Protein AF-A0A3S0QNG6-F1 (afdb_monomer_lite)

Radius of gyration: 15.71 Å; chains: 1; bounding box: 41×34×37 Å

Foldseek 3Di:
DVCQQAVDFFWADDPCVLQLVLQQVQDDDDDHSVRSVVQVCQQADDQFRGWGDDDQKIWTAGPNDIDIFGKDWDAKDWDQDPVRDIWIWTKIATPDDDPPAFRIKIWTQVDPDRDHRQKIWIFGHPDPVVSSVDPRHTNMIGGPPDDSVRVSVVVSVD

Organism: NCBI:txid2498145

Sequence (158 aa):
MIRFILKIVKYVFISVLTVSSMLIGQHKGDMTVEEYKTYYDIGYKRNTERVVIESNNATFYENGKAFTGEYQADGYEILTYEAGNRGVRYVFKLVEPADKLPQYIQFSDHSISPTKAGHYHLYWGDDREVLLEEVTNWATYFPSNMDGHTIAHEMIAH

InterPro domains:
  IPR012674 Calycin [G3DSA:2.40.128.20] (21-158)
  IPR012674 Calycin [SSF50814] (26-158)
  IPR015304 ZinT domain [PF09223] (26-158)

pLDDT: mean 76.78, std 16.48, range [36.03, 97.5]

Structure (mmCIF, N/CA/C/O backbone):
data_AF-A0A3S0QNG6-F1
#
_entry.id   AF-A0A3S0QNG6-F1
#
loop_
_atom_site.group_PDB
_atom_site.id
_atom_site.type_symbol
_atom_site.label_atom_id
_atom_site.label_alt_id
_atom_site.label_comp_id
_atom_site.label_asym_id
_atom_site.label_entity_id
_atom_site.label_seq_id
_atom_site.pdbx_PDB_ins_code
_atom_site.Cartn_x
_atom_site.Cartn_y
_atom_site.Cartn_z
_atom_site.occupancy
_atom_site.B_iso_or_equiv
_atom_site.auth_seq_id
_atom_site.auth_comp_id
_atom_site.auth_asym_id
_atom_site.auth_atom_id
_atom_site.pdbx_PDB_model_num
ATOM 1 N N . MET A 1 1 ? -16.061 -0.648 0.277 1.00 47.97 1 MET A N 1
ATOM 2 C CA . MET A 1 1 ? -15.678 -0.421 -1.142 1.00 47.97 1 MET A CA 1
ATOM 3 C C . MET A 1 1 ? -14.280 -0.969 -1.472 1.00 47.97 1 MET A C 1
ATOM 5 O O . MET A 1 1 ? -14.005 -1.212 -2.637 1.00 47.97 1 MET A O 1
ATOM 9 N N . ILE A 1 2 ? -13.451 -1.297 -0.468 1.00 49.06 2 ILE A N 1
ATOM 10 C CA . ILE A 1 2 ? -12.147 -1.984 -0.622 1.00 49.06 2 ILE A CA 1
ATOM 11 C C . ILE A 1 2 ? -12.270 -3.373 -1.271 1.00 49.06 2 ILE A C 1
ATOM 13 O O . ILE A 1 2 ? -11.428 -3.758 -2.079 1.00 49.06 2 ILE A O 1
ATOM 17 N N . ARG A 1 3 ? -13.382 -4.084 -1.016 1.00 45.31 3 ARG A N 1
ATOM 18 C CA . ARG A 1 3 ? -13.711 -5.381 -1.646 1.00 45.31 3 ARG A CA 1
ATOM 19 C C . ARG A 1 3 ? -13.617 -5.407 -3.179 1.00 45.31 3 ARG A C 1
ATOM 21 O O . ARG A 1 3 ? -13.483 -6.493 -3.736 1.00 45.31 3 ARG A O 1
ATOM 28 N N . PHE A 1 4 ? -13.748 -4.261 -3.852 1.00 41.44 4 PHE A N 1
ATOM 29 C CA . PHE A 1 4 ? -13.733 -4.193 -5.316 1.00 41.44 4 PHE A CA 1
ATOM 30 C C . PHE A 1 4 ? -12.325 -4.159 -5.916 1.00 41.44 4 PHE A C 1
ATOM 32 O O . PHE A 1 4 ? -12.168 -4.614 -7.043 1.00 41.44 4 PHE A O 1
ATOM 39 N N . ILE A 1 5 ? -11.325 -3.683 -5.166 1.00 47.47 5 ILE A N 1
ATOM 40 C CA . ILE A 1 5 ? -9.915 -3.657 -5.597 1.00 47.47 5 ILE A CA 1
ATOM 41 C C . ILE A 1 5 ? -9.191 -4.919 -5.113 1.00 47.47 5 ILE A C 1
ATOM 43 O O . ILE A 1 5 ? -8.353 -5.480 -5.807 1.00 47.47 5 ILE A O 1
ATOM 47 N N . LEU A 1 6 ? -9.577 -5.442 -3.945 1.00 47.94 6 LEU A N 1
ATOM 48 C CA . LEU A 1 6 ? -8.961 -6.623 -3.346 1.00 47.94 6 LEU A CA 1
ATOM 49 C C . LEU A 1 6 ? -10.038 -7.675 -3.064 1.00 47.94 6 LEU A C 1
ATOM 51 O O . LEU A 1 6 ? -10.592 -7.769 -1.965 1.00 47.94 6 LEU A O 1
ATOM 55 N N . LYS A 1 7 ? -10.379 -8.483 -4.075 1.00 39.81 7 LYS A N 1
ATOM 56 C CA . LYS A 1 7 ? -11.205 -9.684 -3.870 1.00 39.81 7 LYS A CA 1
ATOM 57 C C . LYS A 1 7 ? -10.421 -10.691 -3.027 1.00 39.81 7 LYS A C 1
ATOM 59 O O . LYS A 1 7 ? -9.668 -11.474 -3.589 1.00 39.81 7 LYS A O 1
ATOM 64 N N . ILE A 1 8 ? -10.637 -10.643 -1.709 1.00 36.03 8 ILE A N 1
ATOM 65 C CA . ILE A 1 8 ? -10.310 -11.636 -0.667 1.00 36.03 8 ILE A CA 1
ATOM 66 C C . ILE A 1 8 ? -9.174 -12.576 -1.086 1.00 36.03 8 ILE A C 1
ATOM 68 O O . ILE A 1 8 ? -9.398 -13.706 -1.523 1.00 36.03 8 ILE A O 1
ATOM 72 N N . VAL A 1 9 ? -7.946 -12.103 -0.928 1.00 38.91 9 VAL A N 1
ATOM 73 C CA . VAL A 1 9 ? -6.782 -12.978 -0.858 1.00 38.91 9 VAL A CA 1
ATOM 74 C C . VAL A 1 9 ? -6.033 -12.562 0.393 1.00 38.91 9 VAL A C 1
ATOM 76 O O . VAL A 1 9 ? -5.842 -11.377 0.648 1.00 38.91 9 VAL A O 1
ATOM 79 N N . LYS A 1 10 ? -5.659 -13.531 1.226 1.00 44.47 10 LYS A N 1
ATOM 80 C CA . LYS A 1 10 ? -4.667 -13.273 2.264 1.00 44.47 10 LYS A CA 1
ATOM 81 C C . LYS A 1 10 ? -3.379 -12.973 1.505 1.00 44.47 10 LYS A C 1
ATOM 83 O O . LYS A 1 10 ? -2.922 -13.812 0.741 1.00 44.47 10 LYS A O 1
ATOM 88 N N . TYR A 1 11 ? -2.844 -11.771 1.630 1.00 50.94 11 TYR A N 1
ATOM 89 C CA . TYR A 1 11 ? -1.534 -11.449 1.081 1.00 50.94 11 TYR A CA 1
ATOM 90 C C . TYR A 1 11 ? -0.527 -11.702 2.207 1.00 50.94 11 TYR A C 1
ATOM 92 O O . TYR A 1 11 ? -0.718 -11.259 3.341 1.00 50.94 11 TYR A O 1
ATOM 100 N N . VAL A 1 12 ? 0.481 -12.532 1.944 1.00 44.81 12 VAL A N 1
ATOM 101 C CA . VAL A 1 12 ? 1.566 -12.811 2.893 1.00 44.81 12 VAL A CA 1
ATOM 102 C C . VAL A 1 12 ? 2.839 -12.395 2.199 1.00 44.81 12 VAL A C 1
ATOM 104 O O . VAL A 1 12 ? 3.110 -12.779 1.068 1.00 44.81 12 VAL A O 1
ATOM 107 N N . PHE A 1 13 ? 3.582 -11.560 2.906 1.00 47.47 13 PHE A N 1
ATOM 108 C CA . PHE A 1 13 ? 4.879 -11.074 2.504 1.00 47.47 13 PHE A CA 1
ATOM 109 C C . PHE A 1 13 ? 5.863 -12.239 2.375 1.00 47.47 13 PHE A C 1
ATOM 111 O O . PHE A 1 13 ? 6.025 -13.028 3.308 1.00 47.47 13 PHE A O 1
ATOM 118 N N . ILE A 1 14 ? 6.542 -12.316 1.234 1.00 45.00 14 ILE A N 1
ATOM 119 C CA . ILE A 1 14 ? 7.813 -13.025 1.125 1.00 45.00 14 ILE A CA 1
ATOM 120 C C . ILE A 1 14 ? 8.884 -11.946 1.165 1.00 45.00 14 ILE A C 1
ATOM 122 O O . ILE A 1 14 ? 8.850 -11.010 0.368 1.00 45.00 14 ILE A O 1
ATOM 126 N N . SER A 1 15 ? 9.818 -12.051 2.111 1.00 42.56 15 SER A N 1
ATOM 127 C CA . SER A 1 15 ? 10.937 -11.122 2.170 1.00 42.56 15 SER A CA 1
ATOM 128 C C . SER A 1 15 ? 11.722 -11.191 0.862 1.00 42.56 15 SER A C 1
ATOM 130 O O . SER A 1 15 ? 12.203 -12.247 0.437 1.00 42.56 15 SER A O 1
ATOM 132 N N . VAL A 1 16 ? 11.831 -10.039 0.204 1.00 45.56 16 VAL A N 1
ATOM 133 C CA . VAL A 1 16 ? 12.372 -9.935 -1.156 1.00 45.56 16 VAL A CA 1
ATOM 134 C C . VAL A 1 16 ? 13.869 -10.271 -1.236 1.00 45.56 16 VAL A C 1
ATOM 136 O O . VAL A 1 16 ? 14.396 -10.555 -2.308 1.00 45.56 16 VAL A O 1
ATOM 139 N N . LEU A 1 17 ? 14.534 -10.424 -0.087 1.00 42.72 17 LEU A N 1
ATOM 140 C CA . LEU A 1 17 ? 15.857 -11.046 0.021 1.00 42.72 17 LEU A CA 1
ATOM 141 C C . LEU A 1 17 ? 15.948 -12.412 -0.683 1.00 42.72 17 LEU A C 1
ATOM 143 O O . LEU A 1 17 ? 17.016 -12.764 -1.179 1.00 42.72 17 LEU A O 1
ATOM 147 N N . THR A 1 18 ? 14.841 -13.159 -0.765 1.00 44.75 18 THR A N 1
ATOM 148 C CA . THR A 1 18 ? 14.800 -14.469 -1.438 1.00 44.75 18 THR A CA 1
ATOM 149 C C . THR A 1 18 ? 14.634 -14.353 -2.961 1.00 44.75 18 THR A C 1
ATOM 151 O O . THR A 1 18 ? 15.020 -15.268 -3.682 1.00 44.75 18 THR A O 1
ATOM 154 N N . VAL A 1 19 ? 14.100 -13.232 -3.465 1.00 50.31 19 VAL A N 1
ATOM 155 C CA . VAL A 1 19 ? 13.790 -13.041 -4.896 1.00 50.31 19 VAL A CA 1
ATOM 156 C C . VAL A 1 19 ? 14.856 -12.212 -5.617 1.00 50.31 19 VAL A C 1
ATOM 158 O O . VAL A 1 19 ? 15.090 -12.435 -6.805 1.00 50.31 19 VAL A O 1
ATOM 161 N N . SER A 1 20 ? 15.581 -11.339 -4.901 1.00 50.25 20 SER A N 1
ATOM 162 C CA . SER A 1 20 ? 16.681 -10.549 -5.477 1.00 50.25 20 SER A CA 1
ATOM 163 C C . SER A 1 20 ? 17.683 -11.423 -6.240 1.00 50.25 20 SER A C 1
ATOM 165 O O . SER A 1 20 ? 18.042 -11.086 -7.363 1.00 50.25 20 SER A O 1
ATOM 167 N N . SER A 1 21 ? 18.077 -12.586 -5.706 1.00 49.97 21 SER A N 1
ATOM 168 C CA . SER A 1 21 ? 19.030 -13.489 -6.376 1.00 49.97 21 SER A CA 1
ATOM 169 C C . SER A 1 21 ? 18.513 -14.097 -7.689 1.00 49.97 21 SER A C 1
ATOM 171 O O . SER A 1 21 ? 19.325 -14.406 -8.559 1.00 49.97 21 SER A O 1
ATOM 173 N N . MET A 1 22 ? 17.194 -14.254 -7.857 1.00 53.44 22 MET A N 1
ATOM 174 C CA . MET A 1 22 ? 16.588 -14.795 -9.083 1.00 53.44 22 MET A CA 1
ATOM 175 C C . MET A 1 22 ? 16.418 -13.730 -10.178 1.00 53.44 22 MET A C 1
ATOM 177 O O . MET A 1 22 ? 16.571 -14.047 -11.356 1.00 53.44 22 MET A O 1
ATOM 181 N N . LEU A 1 23 ? 16.152 -12.474 -9.806 1.00 53.75 23 LEU A N 1
ATOM 182 C CA . LEU A 1 23 ? 15.942 -11.356 -10.745 1.00 53.75 23 LEU A CA 1
ATOM 183 C C . LEU A 1 23 ? 17.234 -10.873 -11.408 1.00 53.75 23 LEU A C 1
ATOM 185 O O . LEU A 1 23 ? 17.257 -10.526 -12.588 1.00 53.75 23 LEU A O 1
ATOM 189 N N . ILE A 1 24 ? 18.330 -10.923 -10.652 1.00 54.16 24 ILE A N 1
ATOM 190 C CA . ILE A 1 24 ? 19.673 -10.518 -11.075 1.00 54.16 24 ILE A CA 1
ATOM 191 C C . ILE A 1 24 ? 20.123 -11.204 -12.384 1.00 54.16 24 ILE A C 1
ATOM 193 O O . ILE A 1 24 ? 20.854 -10.609 -13.171 1.00 54.16 24 ILE A O 1
ATOM 197 N N . GLY A 1 25 ? 19.693 -12.443 -12.644 1.00 51.81 25 GLY A N 1
ATOM 198 C CA . GLY A 1 25 ? 20.105 -13.204 -13.831 1.00 51.81 25 GLY A CA 1
ATOM 199 C C . GLY A 1 25 ? 19.368 -12.855 -15.131 1.00 51.81 25 GLY A C 1
ATOM 200 O O . GLY A 1 25 ? 19.747 -13.370 -16.183 1.00 51.81 25 GLY A O 1
ATOM 201 N N . GLN A 1 26 ? 18.311 -12.037 -15.074 1.00 53.28 26 GLN A N 1
ATOM 202 C CA . GLN A 1 26 ? 17.383 -11.815 -16.197 1.00 53.28 26 GLN A CA 1
ATOM 203 C C . GLN A 1 26 ? 17.423 -10.392 -16.771 1.00 53.28 26 GLN A C 1
ATOM 205 O O . GLN A 1 26 ? 17.069 -10.202 -17.936 1.00 53.28 26 GLN A O 1
ATOM 210 N N . HIS A 1 27 ? 17.909 -9.399 -16.020 1.00 54.69 27 HIS A N 1
ATOM 211 C CA . HIS A 1 27 ? 18.081 -8.047 -16.548 1.00 54.69 27 HIS A CA 1
ATOM 212 C C . HIS A 1 27 ? 19.317 -7.967 -17.461 1.00 54.69 27 HIS A C 1
ATOM 214 O O . HIS A 1 27 ? 20.459 -8.054 -17.016 1.00 54.69 27 HIS A O 1
ATOM 220 N N . LYS A 1 28 ? 19.088 -7.792 -18.767 1.00 47.06 28 LYS A N 1
ATOM 221 C CA . LYS A 1 28 ? 20.116 -7.369 -19.729 1.00 47.06 28 LYS A CA 1
ATOM 222 C C . LYS A 1 28 ? 20.008 -5.858 -19.898 1.00 47.06 28 LYS A C 1
ATOM 224 O O . LYS A 1 28 ? 19.013 -5.418 -20.462 1.00 47.06 28 LYS A O 1
ATOM 229 N N . GLY A 1 29 ? 21.000 -5.078 -19.473 1.00 56.34 29 GLY A N 1
ATOM 230 C CA . GLY A 1 29 ? 20.988 -3.658 -19.832 1.00 56.34 29 GLY A CA 1
ATOM 231 C C . GLY A 1 29 ? 21.928 -2.756 -19.066 1.00 56.34 29 GLY A C 1
ATOM 232 O O . GLY A 1 29 ? 23.014 -2.478 -19.555 1.00 56.34 29 GLY A O 1
ATOM 233 N N . ASP A 1 30 ? 21.505 -2.275 -17.898 1.00 64.38 30 ASP A N 1
ATOM 234 C CA . ASP A 1 30 ? 21.915 -0.922 -17.490 1.00 64.38 30 ASP A CA 1
ATOM 235 C C . ASP A 1 30 ? 22.511 -0.816 -16.079 1.00 64.38 30 ASP A C 1
ATOM 237 O O . ASP A 1 30 ? 23.104 0.206 -15.745 1.00 64.38 30 ASP A O 1
ATOM 241 N N . MET A 1 31 ? 22.381 -1.855 -15.249 1.00 65.06 31 MET A N 1
ATOM 242 C CA . MET A 1 31 ? 22.865 -1.861 -13.864 1.00 65.06 31 MET A CA 1
ATOM 243 C C . MET A 1 31 ? 23.577 -3.179 -13.540 1.00 65.06 31 MET A C 1
ATOM 245 O O . MET A 1 31 ? 23.279 -4.238 -14.099 1.00 65.06 31 MET A O 1
ATOM 249 N N . THR A 1 32 ? 24.536 -3.119 -12.625 1.00 75.12 32 THR A N 1
ATOM 250 C CA . THR A 1 32 ? 25.196 -4.287 -12.038 1.00 75.12 32 THR A CA 1
ATOM 251 C C . THR A 1 32 ? 24.251 -5.051 -11.112 1.00 75.12 32 THR A C 1
ATOM 253 O O . THR A 1 32 ? 23.228 -4.547 -10.646 1.00 75.12 32 THR A O 1
ATOM 256 N N . VAL A 1 33 ? 24.622 -6.293 -10.810 1.00 68.38 33 VAL A N 1
ATOM 257 C CA . VAL A 1 33 ? 23.932 -7.160 -9.850 1.00 68.38 33 VAL A CA 1
ATOM 258 C C . VAL A 1 33 ? 23.708 -6.463 -8.500 1.00 68.38 33 VAL A C 1
ATOM 260 O O . VAL A 1 33 ? 22.613 -6.505 -7.935 1.00 68.38 33 VAL A O 1
ATOM 263 N N . GLU A 1 34 ? 24.747 -5.808 -7.988 1.00 70.31 34 GLU A N 1
ATOM 264 C CA . GLU A 1 34 ? 24.744 -5.089 -6.718 1.00 70.31 34 GLU A CA 1
ATOM 265 C C . GLU A 1 34 ? 23.863 -3.835 -6.763 1.00 70.31 34 GLU A C 1
ATOM 267 O O . GLU A 1 34 ? 23.162 -3.537 -5.791 1.00 70.31 34 GLU A O 1
ATOM 272 N N . GLU A 1 35 ? 23.858 -3.116 -7.887 1.00 72.56 35 GLU A N 1
ATOM 273 C CA . GLU A 1 35 ? 22.995 -1.950 -8.095 1.00 72.56 35 GLU A CA 1
ATOM 274 C C . GLU A 1 35 ? 21.519 -2.357 -8.158 1.00 72.56 35 GLU A C 1
ATOM 276 O O . GLU A 1 35 ? 20.692 -1.727 -7.496 1.00 72.56 35 GLU A O 1
ATOM 281 N N . TYR A 1 36 ? 21.183 -3.452 -8.853 1.00 67.69 36 TYR A N 1
ATOM 282 C CA . TYR A 1 36 ? 19.823 -4.004 -8.846 1.00 67.69 36 TYR A CA 1
ATOM 283 C C . TYR A 1 36 ? 19.388 -4.417 -7.444 1.00 67.69 36 TYR A C 1
ATOM 285 O O . TYR A 1 36 ? 18.296 -4.062 -7.000 1.00 67.69 36 TYR A O 1
ATOM 293 N N . LYS A 1 37 ? 20.251 -5.131 -6.713 1.00 70.88 37 LYS A N 1
ATOM 294 C CA . LYS A 1 37 ? 19.956 -5.522 -5.333 1.00 70.88 37 LYS A CA 1
ATOM 295 C C . LYS A 1 37 ? 19.690 -4.299 -4.455 1.00 70.88 37 LYS A C 1
ATOM 297 O O . LYS A 1 37 ? 18.713 -4.292 -3.717 1.00 70.88 37 LYS A O 1
ATOM 302 N N . THR A 1 38 ? 20.515 -3.260 -4.572 1.00 75.19 38 THR A N 1
ATOM 303 C CA . THR A 1 38 ? 20.361 -2.016 -3.803 1.00 75.19 38 THR A CA 1
ATOM 304 C C . THR A 1 38 ? 19.053 -1.303 -4.138 1.00 75.19 38 THR A C 1
ATOM 306 O O . THR A 1 38 ? 18.344 -0.869 -3.232 1.00 75.19 38 THR A O 1
ATOM 309 N N . TYR A 1 39 ? 18.707 -1.213 -5.424 1.00 69.50 39 TYR A N 1
ATOM 310 C CA . TYR A 1 39 ? 17.456 -0.613 -5.886 1.00 69.50 39 TYR A CA 1
ATOM 311 C C . TYR A 1 39 ? 16.229 -1.304 -5.274 1.00 69.50 39 TYR A C 1
ATOM 313 O O . TYR A 1 39 ? 15.384 -0.647 -4.662 1.00 69.50 39 TYR A O 1
ATOM 321 N N . TYR A 1 40 ? 16.167 -2.635 -5.362 1.00 69.69 40 TYR A N 1
ATOM 322 C CA . TYR A 1 40 ? 15.071 -3.418 -4.791 1.00 69.69 40 TYR A CA 1
ATOM 323 C C . TYR A 1 40 ? 15.072 -3.398 -3.255 1.00 69.69 40 TYR A C 1
ATOM 325 O O . TYR A 1 40 ? 14.013 -3.269 -2.644 1.00 69.69 40 TYR A O 1
ATOM 333 N N . ASP A 1 41 ? 16.241 -3.447 -2.609 1.00 71.50 41 ASP A N 1
ATOM 334 C CA . ASP A 1 41 ? 16.343 -3.346 -1.149 1.00 71.50 41 ASP A CA 1
ATOM 335 C C . ASP A 1 41 ? 15.772 -2.007 -0.647 1.00 71.50 41 ASP A C 1
ATOM 337 O O . ASP A 1 41 ? 15.060 -1.987 0.357 1.00 71.50 41 ASP A O 1
ATOM 341 N N . ILE A 1 42 ? 16.014 -0.894 -1.353 1.00 74.06 42 ILE A N 1
ATOM 342 C CA . ILE A 1 42 ? 15.420 0.416 -1.031 1.00 74.06 42 ILE A CA 1
ATOM 343 C C . ILE A 1 42 ? 13.904 0.406 -1.258 1.00 74.06 42 ILE A C 1
ATOM 345 O O . ILE A 1 42 ? 13.157 0.839 -0.374 1.00 74.06 42 ILE A O 1
ATOM 349 N N . GLY A 1 43 ? 13.454 -0.113 -2.405 1.00 67.50 43 GLY A N 1
ATOM 350 C CA . GLY A 1 43 ? 12.036 -0.181 -2.762 1.00 67.50 43 GLY A CA 1
ATOM 351 C C . GLY A 1 43 ? 11.201 -0.980 -1.757 1.00 67.50 43 GLY A C 1
ATOM 352 O O . GLY A 1 43 ? 10.082 -0.583 -1.430 1.00 67.50 43 GLY A O 1
ATOM 353 N N . TYR A 1 44 ? 11.762 -2.065 -1.212 1.00 67.94 44 TYR A N 1
ATOM 354 C CA . TYR A 1 44 ? 11.053 -3.002 -0.331 1.00 67.94 44 TYR A CA 1
ATOM 355 C C . TYR A 1 44 ? 11.268 -2.798 1.162 1.00 67.94 44 TYR A C 1
ATOM 357 O O . TYR A 1 44 ? 10.549 -3.396 1.967 1.00 67.94 44 TYR A O 1
ATOM 365 N N . LYS A 1 45 ? 12.245 -1.985 1.567 1.00 67.69 45 LYS A N 1
ATOM 366 C CA . LYS A 1 45 ? 12.559 -1.786 2.983 1.00 67.69 45 LYS A CA 1
ATOM 367 C C . LYS A 1 45 ? 11.372 -1.188 3.732 1.00 67.69 45 LYS A C 1
ATOM 369 O O . LYS A 1 45 ? 11.015 -0.040 3.482 1.00 67.69 45 LYS A O 1
ATOM 374 N N . ARG A 1 46 ? 10.838 -1.924 4.716 1.00 70.88 46 ARG A N 1
ATOM 375 C CA . ARG A 1 46 ? 9.853 -1.441 5.700 1.00 70.88 46 ARG A CA 1
ATOM 376 C C . ARG A 1 46 ? 9.946 -2.174 7.037 1.00 70.88 46 ARG A C 1
ATOM 378 O O . ARG A 1 46 ? 10.516 -3.256 7.125 1.00 70.88 46 ARG A O 1
ATOM 385 N N . ASN A 1 47 ? 9.347 -1.566 8.062 1.00 75.38 47 ASN A N 1
ATOM 386 C CA . ASN A 1 47 ? 9.198 -2.151 9.401 1.00 75.38 47 ASN A CA 1
ATOM 387 C C . ASN A 1 47 ? 7.965 -3.068 9.513 1.00 75.38 47 ASN A C 1
ATOM 389 O O . ASN A 1 47 ? 7.871 -3.865 10.443 1.00 75.38 47 ASN A O 1
ATOM 393 N N . THR A 1 48 ? 7.022 -2.957 8.573 1.00 76.88 48 THR A N 1
ATOM 394 C CA . THR A 1 48 ? 5.809 -3.775 8.515 1.00 76.88 48 THR A CA 1
ATOM 395 C C . THR A 1 48 ? 6.102 -5.148 7.926 1.00 76.88 48 THR A C 1
ATOM 397 O O . THR A 1 48 ? 6.452 -5.279 6.757 1.00 76.88 48 THR A O 1
ATOM 400 N N . GLU A 1 49 ? 5.904 -6.178 8.742 1.00 75.44 49 GLU A N 1
ATOM 401 C CA . GLU A 1 49 ? 6.153 -7.585 8.415 1.00 75.44 49 GLU A CA 1
ATOM 402 C C . GLU A 1 49 ? 5.087 -8.146 7.472 1.00 75.44 49 GLU A C 1
ATOM 404 O O . GLU A 1 49 ? 5.365 -8.971 6.604 1.00 75.44 49 GLU A O 1
ATOM 409 N N . ARG A 1 50 ? 3.831 -7.738 7.679 1.00 78.19 50 ARG A N 1
ATOM 410 C CA . ARG A 1 50 ? 2.676 -8.249 6.938 1.00 78.19 50 ARG A CA 1
ATOM 411 C C . ARG A 1 50 ? 1.543 -7.236 6.956 1.00 78.19 50 ARG A C 1
ATOM 413 O O . ARG A 1 50 ? 1.301 -6.593 7.973 1.00 78.19 50 ARG A O 1
ATOM 420 N N . VAL A 1 51 ? 0.798 -7.173 5.858 1.00 83.88 51 VAL A N 1
ATOM 421 C CA . VAL A 1 51 ? -0.487 -6.475 5.790 1.00 83.88 51 VAL A CA 1
ATOM 422 C C . VAL A 1 51 ? -1.556 -7.479 5.379 1.00 83.88 51 VAL A C 1
ATOM 424 O O . VAL A 1 51 ? -1.383 -8.202 4.401 1.00 83.88 51 VAL A O 1
ATOM 427 N N . VAL A 1 52 ? -2.646 -7.555 6.137 1.00 84.69 52 VAL A N 1
ATOM 428 C CA . VAL A 1 52 ? -3.812 -8.389 5.817 1.00 84.69 52 VAL A CA 1
ATOM 429 C C . VAL A 1 52 ? -4.982 -7.471 5.509 1.00 84.69 52 VAL A C 1
ATOM 431 O O . VAL A 1 52 ? -5.300 -6.597 6.308 1.00 84.69 52 VAL A O 1
ATOM 434 N N . ILE A 1 53 ? -5.621 -7.665 4.357 1.00 83.69 53 ILE A N 1
ATOM 435 C CA . ILE A 1 53 ? -6.760 -6.851 3.932 1.00 83.69 53 ILE A CA 1
ATOM 436 C C . ILE A 1 53 ? -7.987 -7.747 3.835 1.00 83.69 53 ILE A C 1
ATOM 438 O O . ILE A 1 53 ? -8.038 -8.670 3.021 1.00 83.69 53 ILE A O 1
ATOM 442 N N . GLU A 1 54 ? -8.985 -7.466 4.668 1.00 82.94 54 GLU A N 1
ATOM 443 C CA . GLU A 1 54 ? -10.227 -8.230 4.734 1.00 82.94 54 GLU A CA 1
ATOM 444 C C . GLU A 1 54 ? -11.435 -7.289 4.771 1.00 82.94 54 GLU A C 1
ATOM 446 O O . GLU A 1 54 ? -11.641 -6.502 5.694 1.00 82.94 54 GLU A O 1
ATOM 451 N N . SER A 1 55 ? -12.298 -7.400 3.759 1.00 85.31 55 SER A N 1
ATOM 452 C CA . SER A 1 55 ? -13.456 -6.517 3.568 1.00 85.31 55 SER A CA 1
ATOM 453 C C . SER A 1 55 ? -13.078 -5.035 3.454 1.00 85.31 55 SER A C 1
ATOM 455 O O . SER A 1 55 ? -12.659 -4.638 2.374 1.00 85.31 55 SER A O 1
ATOM 457 N N . ASN A 1 56 ? -13.280 -4.231 4.503 1.00 88.75 56 ASN A N 1
ATOM 458 C CA . ASN A 1 56 ? -12.844 -2.832 4.566 1.00 88.75 56 ASN A CA 1
ATOM 459 C C . ASN A 1 56 ? -11.707 -2.620 5.583 1.00 88.75 56 ASN A C 1
ATOM 461 O O . ASN A 1 56 ? -11.273 -1.493 5.787 1.00 88.75 56 ASN A O 1
ATOM 465 N N . ASN A 1 57 ? -11.238 -3.680 6.240 1.00 91.06 57 ASN A N 1
ATOM 466 C CA . ASN A 1 57 ? -10.201 -3.581 7.253 1.00 91.06 57 ASN A CA 1
ATOM 467 C C . ASN A 1 57 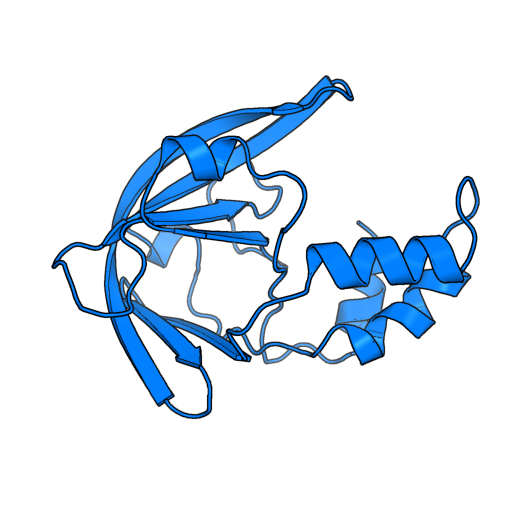? -8.830 -3.857 6.649 1.00 91.06 57 ASN A C 1
ATOM 469 O O . ASN A 1 57 ? -8.670 -4.794 5.861 1.00 91.06 57 ASN A O 1
ATOM 473 N N . ALA A 1 58 ? -7.846 -3.073 7.076 1.00 91.50 58 ALA A N 1
ATOM 474 C CA . ALA A 1 58 ? -6.437 -3.366 6.874 1.00 91.50 58 ALA A CA 1
ATOM 475 C C . ALA A 1 58 ? -5.783 -3.604 8.238 1.00 91.50 58 ALA A C 1
ATOM 477 O O . ALA A 1 58 ? -5.912 -2.784 9.150 1.00 91.50 58 ALA A O 1
ATOM 478 N N . THR A 1 59 ? -5.086 -4.730 8.366 1.00 91.19 59 THR A N 1
ATOM 479 C CA . THR A 1 59 ? -4.317 -5.106 9.549 1.00 91.19 59 THR A CA 1
ATOM 480 C C . THR A 1 59 ? -2.830 -5.066 9.236 1.00 91.19 59 THR A C 1
ATOM 482 O O . THR A 1 59 ? -2.351 -5.848 8.416 1.00 91.19 59 THR A O 1
ATOM 485 N N . PHE A 1 60 ? -2.101 -4.201 9.929 1.00 89.44 60 PHE A N 1
ATOM 486 C CA . PHE A 1 60 ? -0.650 -4.065 9.861 1.00 89.44 60 PHE A CA 1
ATOM 487 C C . PHE A 1 60 ? -0.003 -4.882 10.977 1.00 89.44 60 PHE A C 1
ATOM 489 O O . PHE A 1 60 ? -0.430 -4.806 12.130 1.00 89.44 60 PHE A O 1
ATOM 496 N N . TYR A 1 61 ? 1.016 -5.667 10.635 1.00 87.44 61 TYR A N 1
ATOM 497 C CA . TYR A 1 61 ? 1.813 -6.436 11.586 1.00 87.44 61 TYR A CA 1
ATOM 498 C C . TYR A 1 61 ? 3.214 -5.839 11.698 1.00 87.44 61 TYR A C 1
ATOM 500 O O . TYR A 1 61 ? 3.941 -5.786 10.708 1.00 87.44 61 TYR A O 1
ATOM 508 N N . GLU A 1 62 ? 3.588 -5.410 12.901 1.00 86.12 62 GLU A N 1
ATOM 509 C CA . GLU A 1 62 ? 4.890 -4.811 13.206 1.00 86.12 62 GLU A CA 1
ATOM 510 C C . GLU A 1 62 ? 5.415 -5.325 14.543 1.00 86.12 62 GLU A C 1
ATOM 512 O O . GLU A 1 62 ? 4.743 -5.204 15.573 1.00 86.12 62 GLU A O 1
ATOM 517 N N . ASN A 1 63 ? 6.631 -5.872 14.546 1.00 86.38 63 ASN A N 1
ATOM 518 C CA . ASN A 1 63 ? 7.278 -6.450 15.725 1.00 86.38 63 ASN A CA 1
ATOM 519 C C . ASN A 1 63 ? 6.372 -7.471 16.441 1.00 86.38 63 ASN A C 1
ATOM 521 O O . ASN A 1 63 ? 6.207 -7.429 17.665 1.00 86.38 63 ASN A O 1
ATOM 525 N N . GLY A 1 64 ? 5.704 -8.332 15.666 1.00 84.12 64 GLY A N 1
ATOM 526 C CA . GLY A 1 64 ? 4.739 -9.317 16.166 1.00 84.12 64 GLY A CA 1
ATOM 527 C C . GLY A 1 64 ? 3.426 -8.753 16.737 1.00 84.12 64 GLY A C 1
ATOM 528 O O . GLY A 1 64 ? 2.617 -9.524 17.257 1.00 84.12 64 GLY A O 1
ATOM 529 N N . LYS A 1 65 ? 3.176 -7.438 16.656 1.00 90.56 65 LYS A N 1
ATOM 530 C CA . LYS A 1 65 ? 1.913 -6.800 17.077 1.00 90.56 65 LYS A CA 1
ATOM 531 C C . LYS A 1 65 ? 1.033 -6.497 15.874 1.00 90.56 65 LYS A C 1
ATOM 533 O O . LYS A 1 65 ? 1.545 -6.178 14.811 1.00 90.56 65 LYS A O 1
ATOM 538 N N . ALA A 1 66 ? -0.283 -6.575 16.059 1.00 91.44 66 ALA A N 1
ATOM 539 C CA . ALA A 1 66 ? -1.269 -6.307 15.017 1.00 91.44 66 ALA A CA 1
ATOM 540 C C . ALA A 1 66 ? -2.041 -5.012 15.305 1.00 91.44 66 ALA A C 1
ATOM 542 O O . ALA A 1 66 ? -2.542 -4.831 16.415 1.00 91.44 66 ALA A O 1
ATOM 543 N N . PHE A 1 67 ? -2.190 -4.163 14.290 1.00 94.25 67 PHE A N 1
ATOM 544 C CA . PHE A 1 67 ? -2.972 -2.925 14.325 1.00 94.25 67 PHE A CA 1
ATOM 545 C C . PHE A 1 67 ? -3.999 -2.975 13.197 1.00 94.25 67 PHE A C 1
ATOM 547 O O . PHE A 1 67 ? -3.617 -3.163 12.047 1.00 94.25 67 PHE A O 1
ATOM 554 N N . THR A 1 68 ? -5.292 -2.864 13.508 1.00 94.69 68 THR A N 1
ATOM 555 C CA . THR A 1 68 ? -6.378 -2.997 12.520 1.00 94.69 68 THR A CA 1
ATOM 556 C C . THR A 1 68 ? -7.255 -1.764 12.528 1.00 94.69 68 THR A C 1
ATOM 558 O O . THR A 1 68 ? -7.670 -1.334 13.600 1.00 94.69 68 THR A O 1
ATOM 561 N N . GLY A 1 69 ? -7.564 -1.240 11.346 1.00 95.12 69 GLY A N 1
ATOM 562 C CA . GLY A 1 69 ? -8.520 -0.151 11.178 1.00 95.12 69 GLY A CA 1
ATOM 563 C C . GLY A 1 69 ? -9.403 -0.360 9.959 1.00 95.12 69 GLY A C 1
ATOM 564 O O . GLY A 1 69 ? -8.995 -1.019 8.996 1.00 95.12 69 GLY A O 1
ATOM 565 N N . GLU A 1 70 ? -10.601 0.218 10.008 1.00 95.81 70 GLU A N 1
ATOM 566 C CA . GLU A 1 70 ? -11.482 0.299 8.851 1.00 95.81 70 GLU A CA 1
ATOM 567 C C . GLU A 1 70 ? -11.066 1.472 7.964 1.00 95.81 70 GLU A C 1
ATOM 569 O O . GLU A 1 70 ? -10.865 2.591 8.434 1.00 95.81 70 GLU A O 1
ATOM 574 N N . TYR A 1 71 ? -10.974 1.215 6.664 1.00 95.31 71 TYR A N 1
ATOM 575 C CA . TYR A 1 71 ? -10.669 2.217 5.658 1.00 95.31 71 TYR A CA 1
ATOM 576 C C . TYR A 1 71 ? -11.841 2.366 4.686 1.00 95.31 71 TYR A C 1
ATOM 578 O O . TYR A 1 71 ? -12.490 1.399 4.275 1.00 95.31 71 TYR A O 1
ATOM 586 N N . GLN A 1 72 ? -12.094 3.598 4.266 1.00 94.50 72 GLN A N 1
ATOM 587 C CA . GLN A 1 72 ? -13.056 3.927 3.219 1.00 94.50 72 GLN A CA 1
ATOM 588 C C . GLN A 1 72 ? -12.328 4.491 2.004 1.00 94.50 72 GLN A C 1
ATOM 590 O O . GLN A 1 72 ? -11.248 5.056 2.140 1.00 94.50 72 GLN A O 1
ATOM 595 N N . ALA A 1 73 ? -12.884 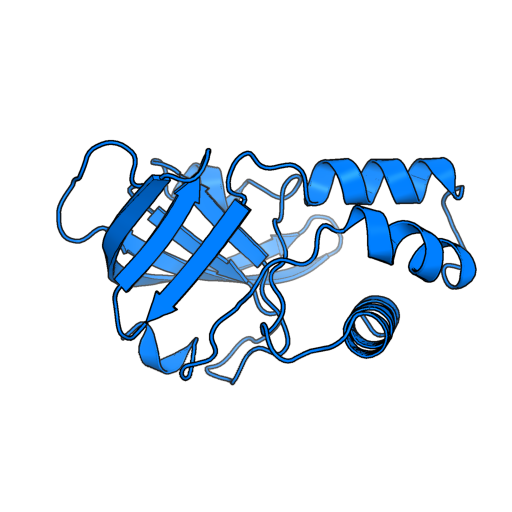4.322 0.805 1.00 92.44 73 ALA A N 1
ATOM 596 C CA . ALA A 1 73 ? -12.213 4.853 -0.378 1.00 92.44 73 ALA A CA 1
ATOM 597 C C . ALA A 1 73 ? -12.292 6.382 -0.412 1.00 92.44 73 ALA A C 1
ATOM 599 O O . ALA A 1 73 ? -13.308 6.961 -0.033 1.00 92.44 73 ALA A O 1
ATOM 600 N N .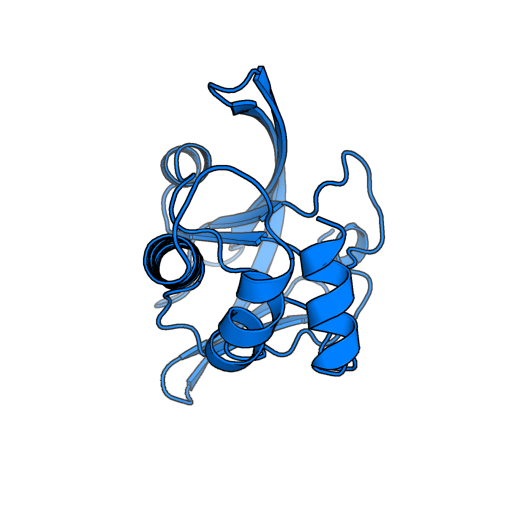 ASP A 1 74 ? -11.233 6.987 -0.930 1.00 94.31 74 ASP A N 1
ATOM 601 C CA . ASP A 1 74 ? -11.009 8.431 -1.028 1.00 94.31 74 ASP A CA 1
ATOM 602 C C . ASP A 1 74 ? -10.612 8.822 -2.468 1.00 94.31 74 ASP A C 1
ATOM 604 O O . ASP A 1 74 ? -9.792 9.704 -2.726 1.00 94.31 74 ASP A O 1
ATOM 608 N N . GLY A 1 75 ? -11.187 8.101 -3.435 1.00 92.00 75 GLY A N 1
ATOM 609 C CA . GLY A 1 75 ? -10.963 8.305 -4.863 1.00 92.00 75 GLY A CA 1
ATOM 610 C C . GLY A 1 75 ? -9.704 7.627 -5.403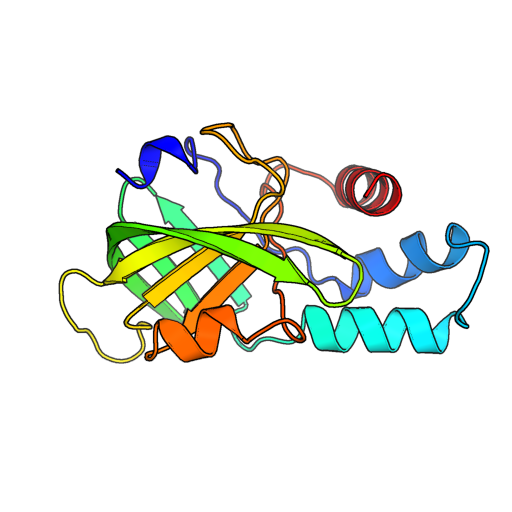 1.00 92.00 75 GLY A C 1
ATOM 611 O O . GLY A 1 75 ? -9.206 6.638 -4.860 1.00 92.00 75 GLY A O 1
ATOM 612 N N . TYR A 1 76 ? -9.231 8.137 -6.535 1.00 92.12 76 TYR A N 1
ATOM 613 C CA . TYR A 1 76 ? -8.007 7.698 -7.188 1.00 92.12 76 TYR A CA 1
ATOM 614 C C . TYR A 1 76 ? -7.311 8.886 -7.850 1.00 92.12 76 TYR A C 1
ATOM 616 O O . TYR A 1 76 ? -7.962 9.870 -8.193 1.00 92.12 76 TYR A O 1
ATOM 624 N N . GLU A 1 77 ? -6.008 8.762 -8.067 1.00 93.19 77 GLU A N 1
ATOM 625 C CA . GLU A 1 77 ? -5.181 9.762 -8.738 1.00 93.19 77 GLU A CA 1
ATOM 626 C C . GLU A 1 77 ? -4.452 9.135 -9.918 1.00 93.19 77 GLU A C 1
ATOM 628 O O . GLU A 1 77 ? -3.990 7.994 -9.838 1.00 93.19 77 GLU A O 1
ATOM 633 N N . ILE A 1 78 ? -4.338 9.884 -11.015 1.00 91.31 78 ILE A N 1
ATOM 634 C CA . ILE A 1 78 ? -3.553 9.462 -12.174 1.00 91.31 78 ILE A CA 1
ATOM 635 C C . ILE A 1 78 ? -2.218 10.193 -12.137 1.00 91.31 78 ILE A C 1
ATOM 637 O O . ILE A 1 78 ? -2.159 11.406 -12.321 1.00 91.31 78 ILE A O 1
ATOM 641 N N . LEU A 1 79 ? -1.146 9.435 -11.948 1.00 89.00 79 LEU A N 1
ATOM 642 C CA . LEU A 1 79 ? 0.214 9.948 -11.918 1.00 89.00 79 LEU A CA 1
ATOM 643 C C . LEU A 1 79 ? 0.831 9.880 -13.313 1.00 89.00 79 LEU A C 1
ATOM 645 O O . LEU A 1 79 ? 0.599 8.927 -14.061 1.00 89.00 79 LEU A O 1
ATOM 649 N N . THR A 1 80 ? 1.628 10.889 -13.649 1.00 86.88 80 THR A N 1
ATOM 650 C CA . THR A 1 80 ? 2.512 10.881 -14.819 1.00 86.88 80 THR A CA 1
ATOM 651 C C . THR A 1 80 ? 3.935 10.984 -14.298 1.00 86.88 80 THR A C 1
ATOM 653 O O . THR A 1 80 ? 4.265 11.955 -13.624 1.00 86.88 80 THR A O 1
ATOM 656 N N . TYR A 1 81 ? 4.746 9.965 -14.558 1.00 80.94 81 TYR A N 1
ATOM 657 C CA . TYR A 1 81 ? 6.126 9.905 -14.088 1.00 80.94 81 TYR A CA 1
ATOM 658 C C . TYR A 1 81 ? 7.062 10.629 -15.060 1.00 80.94 81 TYR A C 1
ATOM 660 O O . TYR A 1 81 ? 6.714 10.844 -16.223 1.00 80.94 81 TYR A O 1
ATOM 668 N N . GLU A 1 82 ? 8.273 10.964 -14.609 1.00 78.94 82 GLU A N 1
ATOM 669 C CA . GLU A 1 82 ? 9.268 11.670 -15.434 1.00 78.94 82 GLU A CA 1
ATOM 670 C C . GLU A 1 82 ? 9.616 10.916 -16.726 1.00 78.94 82 GLU A C 1
ATOM 672 O O . GLU A 1 82 ? 9.807 11.531 -17.772 1.00 78.94 82 GLU A O 1
ATOM 677 N N . ALA A 1 83 ? 9.611 9.580 -16.685 1.00 77.69 83 ALA A N 1
ATOM 678 C CA . ALA A 1 83 ? 9.834 8.729 -17.854 1.00 77.69 83 ALA A CA 1
ATOM 679 C C . ALA A 1 83 ? 8.643 8.701 -18.844 1.00 77.69 83 ALA A C 1
ATOM 681 O O . ALA A 1 83 ? 8.699 8.016 -19.864 1.00 77.69 83 ALA A O 1
ATOM 682 N N . GLY A 1 84 ? 7.558 9.433 -18.565 1.00 78.69 84 GLY A N 1
ATOM 683 C CA . GLY A 1 84 ? 6.376 9.567 -19.422 1.00 78.69 84 GLY A CA 1
ATOM 684 C C . GLY A 1 84 ? 5.344 8.446 -19.280 1.00 78.69 84 GLY A C 1
ATOM 685 O O . GLY A 1 84 ? 4.236 8.556 -19.811 1.00 78.69 84 GLY A O 1
ATOM 686 N N . ASN A 1 85 ? 5.659 7.379 -18.541 1.00 81.56 85 ASN A N 1
ATOM 687 C CA . ASN A 1 85 ? 4.686 6.362 -18.158 1.00 81.56 85 ASN A CA 1
ATOM 688 C C . ASN A 1 85 ? 3.677 6.919 -17.136 1.00 81.56 85 ASN A C 1
ATOM 690 O O . ASN A 1 85 ? 3.928 7.905 -16.441 1.00 81.56 85 ASN A O 1
ATOM 694 N N . ARG A 1 86 ? 2.502 6.284 -17.058 1.00 86.44 86 ARG A N 1
ATOM 695 C CA . ARG A 1 86 ? 1.404 6.691 -16.170 1.00 86.44 86 ARG A CA 1
ATOM 696 C C . ARG A 1 86 ? 1.045 5.570 -15.208 1.00 86.44 86 ARG A C 1
ATOM 698 O O . ARG A 1 86 ? 1.106 4.402 -15.579 1.00 86.44 86 ARG A O 1
ATOM 705 N N . GLY A 1 87 ? 0.633 5.939 -14.002 1.00 86.25 87 GLY A N 1
ATOM 706 C CA . GLY A 1 87 ? 0.155 5.019 -12.972 1.00 86.25 87 GLY A CA 1
ATOM 707 C C . GLY A 1 87 ? -1.151 5.508 -12.360 1.00 86.25 87 GLY A C 1
ATOM 708 O O . GLY A 1 87 ? -1.489 6.686 -12.468 1.00 86.25 87 GLY A O 1
ATOM 709 N N . VAL A 1 88 ? -1.893 4.610 -11.715 1.00 89.94 88 VAL A N 1
ATOM 710 C CA . VAL A 1 88 ? -3.090 4.961 -10.940 1.00 89.94 88 VAL A CA 1
ATOM 711 C C . VAL A 1 88 ? -2.837 4.629 -9.475 1.00 89.94 88 VAL A C 1
ATOM 713 O O . VAL A 1 88 ? -2.399 3.525 -9.1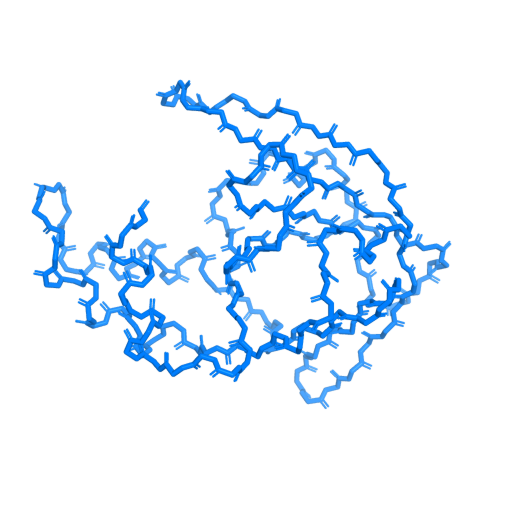56 1.00 89.94 88 VAL A O 1
ATOM 716 N N . ARG A 1 89 ? -3.107 5.587 -8.586 1.00 92.25 89 ARG A N 1
ATOM 717 C CA . ARG A 1 89 ? -3.127 5.389 -7.132 1.00 92.25 89 ARG A CA 1
ATOM 718 C C . ARG A 1 89 ? -4.567 5.349 -6.659 1.00 92.25 89 ARG A C 1
ATOM 720 O O . ARG A 1 89 ? -5.259 6.354 -6.753 1.00 92.25 89 ARG A O 1
ATOM 727 N N . TYR A 1 90 ? -5.015 4.221 -6.123 1.00 91.88 90 TYR A N 1
ATOM 728 C CA . TYR A 1 90 ? -6.314 4.121 -5.458 1.00 91.88 90 TYR A CA 1
ATOM 729 C C . TYR A 1 90 ? -6.154 4.464 -3.982 1.00 91.88 90 TYR A C 1
ATOM 731 O O . TYR A 1 90 ? -5.402 3.789 -3.279 1.00 91.88 90 TYR A O 1
ATOM 739 N N . VAL A 1 91 ? -6.844 5.502 -3.518 1.00 94.00 91 VAL A N 1
ATOM 740 C CA . VAL A 1 91 ? -6.647 6.077 -2.184 1.00 94.00 91 VAL A CA 1
ATOM 741 C C . VAL A 1 91 ? -7.742 5.595 -1.241 1.00 94.00 91 VAL A C 1
ATOM 743 O O . VAL A 1 91 ? -8.921 5.540 -1.598 1.00 94.00 91 VAL A O 1
ATOM 746 N N . PHE A 1 92 ? -7.354 5.267 -0.014 1.00 95.00 92 PHE A N 1
ATOM 747 C CA . PHE A 1 92 ? -8.268 4.959 1.072 1.00 95.00 92 PHE A CA 1
ATOM 748 C C . PHE A 1 92 ? -7.861 5.710 2.336 1.00 95.00 92 PHE A C 1
ATOM 750 O O . PHE A 1 92 ? -6.676 5.848 2.639 1.00 95.00 92 PHE A O 1
ATOM 757 N N . LYS A 1 93 ? -8.859 6.167 3.085 1.00 96.56 93 LYS A N 1
ATOM 758 C CA . LYS A 1 93 ? -8.710 6.935 4.317 1.00 96.56 93 LYS A CA 1
ATOM 759 C C . LYS A 1 93 ? -9.224 6.130 5.506 1.00 96.56 93 LYS A C 1
ATOM 761 O O . LYS A 1 93 ? -10.291 5.521 5.417 1.00 96.56 93 LYS A O 1
ATOM 766 N N . LEU A 1 94 ? -8.471 6.143 6.601 1.00 97.50 94 LEU A N 1
ATOM 767 C CA . LEU A 1 94 ? -8.867 5.546 7.873 1.00 97.50 94 LEU A CA 1
ATOM 768 C C . LEU A 1 94 ? -10.150 6.223 8.385 1.00 97.50 94 LEU A C 1
ATOM 770 O O . LEU A 1 94 ? -10.215 7.454 8.451 1.00 97.50 94 LEU A O 1
ATOM 774 N N . VAL A 1 95 ? -11.168 5.423 8.708 1.00 96.81 95 VAL A N 1
ATOM 775 C CA . VAL A 1 95 ? -12.498 5.907 9.118 1.00 96.81 95 VAL A CA 1
ATOM 776 C C . VAL A 1 95 ? -12.450 6.514 10.517 1.00 96.81 95 VAL A C 1
ATOM 778 O O . VAL A 1 95 ? -12.902 7.639 10.717 1.00 96.81 95 VAL A O 1
ATOM 781 N N . GLU A 1 96 ? -11.870 5.784 11.467 1.00 94.19 96 GLU A N 1
ATOM 782 C CA . GLU A 1 96 ? -11.696 6.233 12.846 1.00 94.19 96 GLU A CA 1
ATOM 783 C C . GLU A 1 96 ? -10.202 6.392 13.141 1.00 94.19 96 GLU A C 1
ATOM 785 O O . GLU A 1 96 ? -9.470 5.400 13.065 1.00 94.19 96 GLU A O 1
ATOM 790 N N . PRO A 1 97 ? -9.727 7.613 13.457 1.00 90.19 97 PRO A N 1
ATOM 791 C CA . PRO A 1 97 ? -8.340 7.833 13.837 1.00 90.19 97 PRO A CA 1
ATOM 792 C C . PRO A 1 97 ? -7.937 6.921 14.992 1.00 90.19 97 PRO A C 1
ATOM 794 O O . PRO A 1 97 ? -8.639 6.824 16.000 1.00 90.19 97 PRO A O 1
ATOM 797 N N . ALA A 1 98 ? -6.794 6.267 14.846 1.00 89.88 98 ALA A N 1
ATOM 798 C CA . ALA A 1 98 ? -6.297 5.315 15.818 1.00 89.88 98 ALA A CA 1
ATOM 799 C C . ALA A 1 98 ? -4.775 5.383 15.885 1.00 89.88 98 ALA A C 1
ATOM 801 O O . ALA A 1 98 ? -4.094 5.524 14.868 1.00 89.88 98 ALA A O 1
ATOM 802 N N . ASP A 1 99 ? -4.241 5.247 17.097 1.00 84.94 99 ASP A N 1
ATOM 803 C CA . ASP A 1 99 ? -2.801 5.255 17.311 1.00 84.94 99 ASP A CA 1
ATOM 804 C C . ASP A 1 99 ? -2.132 4.132 16.509 1.00 84.94 99 ASP A C 1
ATOM 806 O O . ASP A 1 99 ? -2.543 2.970 16.573 1.00 84.94 99 ASP A O 1
ATOM 810 N N . LYS A 1 100 ? -1.036 4.478 15.819 1.00 87.69 100 LYS A N 1
ATOM 811 C CA . LYS A 1 100 ? -0.199 3.562 15.017 1.00 87.69 100 LYS A CA 1
ATOM 812 C C . LYS A 1 100 ? -0.864 3.018 13.751 1.00 87.69 100 LYS A C 1
ATOM 814 O O . LYS A 1 100 ? -0.360 2.054 13.178 1.00 87.69 100 LYS A O 1
ATOM 819 N N . LEU A 1 101 ? -1.961 3.625 13.304 1.00 94.25 101 LEU A N 1
ATOM 820 C CA . LEU A 1 101 ? -2.526 3.368 11.986 1.00 94.25 101 LEU A CA 1
ATOM 821 C C . LEU A 1 101 ? -2.344 4.591 11.088 1.00 94.25 101 LEU A C 1
ATOM 823 O O . LEU A 1 101 ? -2.625 5.702 11.533 1.00 94.25 101 LEU A O 1
ATOM 827 N N . PRO A 1 102 ? -1.889 4.398 9.840 1.00 94.75 102 PRO A N 1
ATOM 828 C CA . PRO A 1 102 ? -1.731 5.502 8.909 1.00 94.75 102 PRO A CA 1
ATOM 829 C C . PRO A 1 102 ? -3.095 6.099 8.551 1.00 94.75 102 PRO A C 1
ATOM 831 O O . PRO A 1 102 ? -4.055 5.372 8.288 1.00 94.75 102 PRO A O 1
ATOM 834 N N . GLN A 1 103 ? -3.186 7.427 8.484 1.00 97.12 103 GLN A N 1
ATOM 835 C CA . GLN A 1 103 ? -4.435 8.092 8.095 1.00 97.12 103 GLN A CA 1
ATOM 836 C C . GLN A 1 103 ? -4.861 7.736 6.660 1.00 97.12 103 GLN A C 1
ATOM 838 O O . GLN A 1 103 ? -6.065 7.708 6.370 1.00 97.12 103 GLN A O 1
ATOM 843 N N . TYR A 1 104 ? -3.896 7.452 5.781 1.00 96.44 104 TYR A N 1
ATOM 844 C CA . TYR A 1 104 ? -4.108 7.101 4.381 1.00 96.44 104 TYR A CA 1
ATOM 845 C C . TYR A 1 104 ? -3.316 5.860 3.974 1.00 96.44 104 TYR A C 1
ATOM 847 O O . TYR A 1 104 ? -2.162 5.674 4.360 1.00 96.44 104 TYR A O 1
ATOM 855 N N . ILE A 1 105 ? -3.928 5.051 3.112 1.00 94.44 105 ILE A N 1
ATOM 856 C CA . ILE A 1 105 ? -3.268 3.973 2.374 1.00 94.44 105 ILE A CA 1
ATOM 857 C C . ILE A 1 105 ? -3.571 4.133 0.882 1.00 94.44 105 ILE A C 1
ATOM 859 O O . ILE A 1 105 ? -4.683 4.505 0.502 1.00 94.44 105 ILE A O 1
ATOM 863 N N . GLN A 1 106 ? -2.592 3.862 0.024 1.00 93.81 106 GLN A N 1
ATOM 864 C CA . GLN A 1 106 ? -2.727 3.967 -1.425 1.00 93.81 106 GLN A CA 1
ATOM 865 C C . GLN A 1 106 ? -2.221 2.702 -2.106 1.00 93.81 106 GLN A C 1
ATOM 867 O O . GLN A 1 106 ? -1.130 2.223 -1.799 1.00 93.81 106 GLN A O 1
ATOM 872 N N . PHE A 1 107 ? -2.996 2.191 -3.057 1.00 90.00 107 PHE A N 1
ATOM 873 C CA . PHE A 1 107 ? -2.654 1.007 -3.841 1.00 90.00 107 PHE A CA 1
ATOM 874 C C . PHE A 1 107 ? -2.285 1.391 -5.270 1.00 90.00 107 PHE A C 1
ATOM 876 O O . PHE A 1 107 ? -2.942 2.241 -5.871 1.00 90.00 107 PHE A O 1
ATOM 883 N N . SER A 1 108 ? -1.279 0.718 -5.821 1.00 89.31 108 SER A N 1
ATOM 884 C CA . SER A 1 108 ? -0.979 0.694 -7.255 1.00 89.31 108 SER A CA 1
ATOM 885 C C . SER A 1 108 ? -0.732 -0.751 -7.679 1.00 89.31 108 SER A C 1
ATOM 887 O O . SER A 1 108 ? 0.181 -1.393 -7.170 1.00 89.31 108 SER A O 1
ATOM 889 N N . ASP A 1 109 ? -1.551 -1.285 -8.576 1.00 84.81 109 ASP A N 1
ATOM 890 C CA . ASP A 1 109 ? -1.518 -2.683 -9.034 1.00 84.81 109 ASP A CA 1
ATOM 891 C C . ASP A 1 109 ? -1.333 -2.793 -10.557 1.00 84.81 109 ASP A C 1
ATOM 893 O O . ASP A 1 109 ? -1.647 -3.819 -11.159 1.00 84.81 109 ASP A O 1
ATOM 897 N N . HIS A 1 110 ? -0.865 -1.709 -11.188 1.00 83.00 110 HIS A N 1
ATOM 898 C CA . HIS A 1 110 ? -0.717 -1.562 -12.646 1.00 83.00 110 HIS A CA 1
ATOM 899 C C . HIS A 1 110 ? -2.033 -1.650 -13.435 1.00 83.00 110 HIS A C 1
ATOM 901 O O . HIS A 1 110 ? -2.025 -1.575 -14.664 1.00 83.00 110 HIS A O 1
ATOM 907 N N . SER A 1 111 ? -3.178 -1.738 -12.753 1.00 79.00 111 SER A N 1
ATOM 908 C CA . SER A 1 111 ? -4.496 -1.755 -13.374 1.00 79.00 111 SER A CA 1
ATOM 909 C C . SER A 1 111 ? -5.164 -0.382 -13.309 1.00 79.00 111 SER A C 1
ATOM 911 O O . SER A 1 111 ? -5.239 0.273 -12.272 1.00 79.00 111 SER A O 1
ATOM 913 N N . ILE A 1 112 ? -5.747 0.044 -14.429 1.00 77.50 112 ILE A N 1
ATOM 914 C CA . ILE A 1 112 ? -6.489 1.316 -14.532 1.00 77.50 112 ILE A CA 1
ATOM 915 C C . ILE A 1 112 ? -8.005 1.157 -14.338 1.00 77.50 112 ILE A C 1
ATOM 917 O O . ILE A 1 112 ? -8.777 2.083 -14.578 1.00 77.50 112 ILE A O 1
ATOM 921 N N . SER A 1 113 ? -8.449 -0.043 -13.971 1.00 70.62 113 SER A N 1
ATOM 922 C CA . SER A 1 113 ? -9.849 -0.367 -13.708 1.00 70.62 113 SER A CA 1
ATOM 923 C C . SER A 1 113 ? -9.933 -1.466 -12.645 1.00 70.62 113 SER A C 1
ATOM 925 O O . SER A 1 113 ? -8.924 -2.126 -12.404 1.00 70.62 113 SER A O 1
ATOM 927 N N . PRO A 1 114 ? -11.093 -1.693 -12.005 1.00 65.62 114 PRO A N 1
ATOM 928 C CA . PRO A 1 114 ? -11.227 -2.728 -10.983 1.00 65.62 114 PRO A CA 1
ATOM 929 C C . PRO A 1 114 ? -10.908 -4.128 -11.529 1.00 65.62 114 PRO A C 1
ATOM 931 O O . PRO A 1 114 ? -11.678 -4.690 -12.312 1.00 65.62 114 PRO A O 1
ATOM 934 N N . THR A 1 115 ? -9.795 -4.715 -11.088 1.00 72.06 115 THR A N 1
ATOM 935 C CA . THR A 1 115 ? -9.408 -6.098 -11.403 1.00 72.06 115 THR A CA 1
ATOM 936 C C . THR A 1 115 ? -8.981 -6.836 -10.134 1.00 72.06 115 THR A C 1
ATOM 938 O O . THR A 1 115 ? -8.937 -6.266 -9.046 1.00 72.06 115 THR A O 1
ATOM 941 N N . LYS A 1 116 ? -8.718 -8.141 -10.248 1.00 75.50 116 LYS A N 1
ATOM 942 C CA . LYS A 1 116 ? -8.038 -8.875 -9.183 1.00 75.50 116 LYS A CA 1
ATOM 943 C C . LYS A 1 116 ? -6.529 -8.702 -9.381 1.00 75.50 116 LYS A C 1
ATOM 945 O O . LYS A 1 116 ? -5.986 -9.296 -10.307 1.00 75.50 116 LYS A O 1
ATOM 950 N N . ALA A 1 117 ? -5.881 -7.958 -8.489 1.00 75.00 117 ALA A N 1
ATOM 951 C CA . ALA A 1 117 ? -4.440 -7.724 -8.529 1.00 75.00 117 ALA A CA 1
ATOM 952 C C . ALA A 1 117 ? -3.625 -9.029 -8.401 1.00 75.00 117 ALA A C 1
ATOM 954 O O . ALA A 1 117 ? -3.861 -9.822 -7.478 1.00 75.00 117 ALA A O 1
ATOM 955 N N . GLY A 1 118 ? -2.660 -9.224 -9.310 1.00 78.19 118 GLY A N 1
ATOM 956 C CA . GLY A 1 118 ? -1.623 -10.262 -9.209 1.00 78.19 118 GLY A CA 1
ATOM 957 C C . GLY A 1 118 ? -0.652 -9.965 -8.064 1.00 78.19 118 GLY A C 1
ATOM 958 O O . GLY A 1 118 ? -0.419 -10.819 -7.217 1.00 78.19 118 GLY A O 1
ATOM 959 N N . HIS A 1 119 ? -0.223 -8.709 -7.966 1.00 83.62 119 HIS A N 1
ATOM 960 C CA . HIS A 1 119 ? 0.479 -8.075 -6.847 1.00 83.62 119 HIS A CA 1
ATOM 961 C C . HIS A 1 119 ? 0.080 -6.603 -6.793 1.00 83.62 119 HIS A C 1
ATOM 963 O O . HIS A 1 119 ? -0.547 -6.075 -7.712 1.00 83.62 119 HIS A O 1
ATOM 969 N N . TYR A 1 120 ? 0.448 -5.927 -5.712 1.00 84.56 120 TYR A N 1
ATOM 970 C CA . TYR A 1 120 ? 0.259 -4.487 -5.593 1.00 84.56 120 TYR A CA 1
ATOM 971 C C . TYR A 1 120 ? 1.413 -3.838 -4.841 1.00 84.56 120 TYR A C 1
ATOM 973 O O . TYR A 1 120 ? 2.051 -4.455 -3.987 1.00 84.56 120 TYR A O 1
ATOM 981 N N . HIS A 1 121 ? 1.619 -2.560 -5.125 1.00 87.19 121 HIS A N 1
ATOM 982 C CA . HIS A 1 121 ? 2.422 -1.637 -4.341 1.00 87.19 121 HIS A CA 1
ATOM 983 C C . HIS A 1 121 ? 1.519 -0.920 -3.352 1.00 87.19 121 HIS A C 1
ATOM 985 O O . HIS A 1 121 ? 0.461 -0.406 -3.728 1.00 87.19 121 HIS A O 1
ATOM 991 N N . LEU A 1 122 ? 1.931 -0.894 -2.091 1.00 89.81 122 LEU A N 1
ATOM 992 C CA . LEU A 1 122 ? 1.205 -0.214 -1.030 1.00 89.81 122 LEU A CA 1
ATOM 993 C C . LEU A 1 122 ? 2.018 0.969 -0.519 1.00 89.81 122 LEU A C 1
ATOM 995 O O . LEU A 1 122 ? 3.206 0.842 -0.226 1.00 89.81 122 LEU A O 1
ATOM 999 N N . TYR A 1 123 ? 1.358 2.099 -0.339 1.00 91.62 123 TYR A N 1
ATOM 1000 C CA . TYR A 1 123 ? 1.909 3.307 0.266 1.00 91.62 123 TYR A CA 1
ATOM 1001 C C . TYR A 1 123 ? 1.017 3.681 1.437 1.00 91.62 123 TYR A C 1
ATOM 1003 O O . TYR A 1 123 ? -0.195 3.485 1.363 1.00 91.62 123 TYR A O 1
ATOM 1011 N N . TRP A 1 124 ? 1.588 4.177 2.526 1.00 93.19 124 TRP A N 1
ATOM 1012 C CA . TRP A 1 124 ? 0.801 4.591 3.678 1.00 93.19 124 TRP A CA 1
ATOM 1013 C C . TRP A 1 124 ? 1.510 5.659 4.491 1.00 93.19 124 TRP A C 1
ATOM 1015 O O . TRP A 1 124 ? 2.737 5.712 4.528 1.00 93.19 124 TRP A O 1
ATOM 1025 N N . GLY A 1 125 ? 0.721 6.486 5.161 1.00 93.62 125 GLY A N 1
ATOM 1026 C CA . GLY A 1 125 ? 1.197 7.620 5.936 1.00 93.62 125 GLY A CA 1
ATOM 1027 C C . GLY A 1 125 ? 0.047 8.545 6.301 1.00 93.62 125 GLY A C 1
ATOM 1028 O O . GLY A 1 125 ? -1.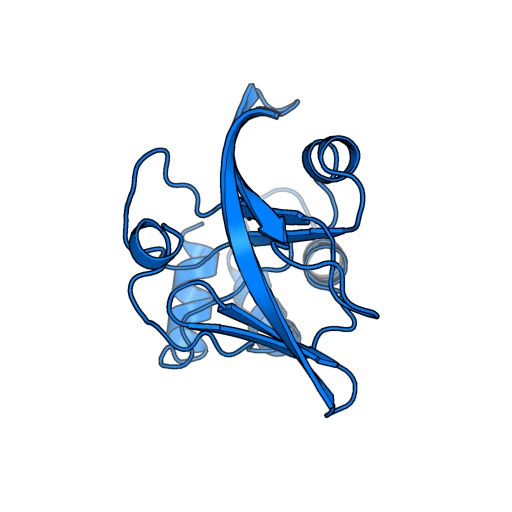119 8.242 6.035 1.00 93.62 125 GLY A O 1
ATOM 1029 N N . ASP A 1 126 ? 0.388 9.677 6.903 1.00 95.81 126 ASP A N 1
ATOM 1030 C CA . ASP A 1 126 ? -0.611 10.595 7.454 1.00 95.81 126 ASP A CA 1
ATOM 1031 C C . ASP A 1 126 ? -0.952 11.768 6.528 1.00 95.81 126 ASP A C 1
ATOM 1033 O O . ASP A 1 126 ? -1.934 12.475 6.752 1.00 95.81 126 ASP A O 1
ATOM 1037 N N . ASP A 1 127 ? -0.194 11.923 5.442 1.00 96.19 127 ASP A N 1
ATOM 1038 C CA . ASP A 1 127 ? -0.390 12.951 4.426 1.00 96.19 127 ASP A CA 1
ATOM 1039 C C . ASP A 1 127 ? -0.690 12.306 3.066 1.00 96.19 127 ASP A C 1
ATOM 1041 O O . ASP A 1 127 ? 0.101 11.533 2.527 1.00 96.19 127 ASP A O 1
ATOM 1045 N N . ARG A 1 128 ? -1.868 12.610 2.515 1.00 95.19 128 ARG A N 1
ATOM 1046 C CA . ARG A 1 128 ? -2.340 12.050 1.245 1.00 95.19 128 ARG A CA 1
ATOM 1047 C C . ARG A 1 128 ? -1.472 12.488 0.066 1.00 95.19 128 ARG A C 1
ATOM 1049 O O . ARG A 1 128 ? -1.227 11.669 -0.817 1.00 95.19 128 ARG A O 1
ATOM 1056 N N . GLU A 1 129 ? -1.079 13.757 0.023 1.00 95.19 129 GLU A N 1
ATOM 1057 C CA . GLU A 1 129 ? -0.400 14.365 -1.126 1.00 95.19 129 GLU A CA 1
ATOM 1058 C C . GLU A 1 129 ? 1.064 13.940 -1.162 1.00 95.19 129 GLU A C 1
ATOM 1060 O O . GLU A 1 129 ? 1.533 13.467 -2.194 1.00 95.19 129 GLU A O 1
ATOM 1065 N N . VAL A 1 130 ? 1.734 13.948 -0.007 1.00 94.75 130 VAL A N 1
ATOM 1066 C CA . VAL A 1 130 ? 3.122 13.467 0.115 1.00 94.75 130 VAL A CA 1
ATOM 1067 C C . VAL A 1 130 ? 3.251 12.010 -0.342 1.00 94.75 130 VAL A C 1
ATOM 1069 O O . VAL A 1 130 ? 4.221 11.639 -0.999 1.00 94.75 130 VAL A O 1
ATOM 1072 N N . LEU A 1 131 ? 2.250 11.164 -0.068 1.00 94.00 131 LEU A N 1
ATOM 1073 C CA . LEU A 1 131 ? 2.261 9.778 -0.546 1.00 94.00 131 LEU A CA 1
ATOM 1074 C C . LEU A 1 131 ? 2.173 9.654 -2.073 1.00 94.00 131 LEU A C 1
ATOM 1076 O O . LEU A 1 131 ? 2.654 8.658 -2.615 1.00 94.00 131 LEU A O 1
ATOM 1080 N N . LEU A 1 132 ? 1.569 10.617 -2.774 1.00 92.44 132 LEU A N 1
ATOM 1081 C CA . LEU A 1 132 ? 1.509 10.615 -4.242 1.00 92.44 132 LEU A CA 1
ATOM 1082 C C . LEU A 1 132 ? 2.865 10.964 -4.866 1.00 92.44 132 LEU A C 1
ATOM 1084 O O . LEU A 1 132 ? 3.156 10.500 -5.968 1.00 92.44 132 LEU A O 1
ATOM 1088 N N . GLU A 1 133 ? 3.688 11.729 -4.150 1.00 90.56 133 GLU A N 1
ATOM 1089 C CA . GLU A 1 133 ? 5.058 12.075 -4.541 1.00 90.56 133 GLU A CA 1
ATOM 1090 C C . GLU A 1 133 ? 6.056 10.937 -4.258 1.00 90.56 133 GLU A C 1
ATOM 1092 O O . GLU A 1 133 ? 7.126 10.879 -4.863 1.00 90.56 133 GLU A O 1
ATOM 1097 N N . GLU A 1 134 ? 5.708 9.989 -3.378 1.00 87.12 134 GLU A N 1
ATOM 1098 C CA . GLU A 1 134 ? 6.553 8.838 -3.050 1.00 87.12 134 GLU A CA 1
ATOM 1099 C C . GLU A 1 134 ? 6.666 7.864 -4.235 1.00 87.12 134 GLU A C 1
ATOM 1101 O O . GLU A 1 134 ? 5.746 7.098 -4.550 1.00 87.12 134 GLU A O 1
ATOM 1106 N N . VAL A 1 135 ? 7.838 7.870 -4.866 1.00 78.88 135 VAL A N 1
ATOM 1107 C CA . VAL A 1 135 ? 8.210 7.003 -5.996 1.00 78.88 135 VAL A CA 1
ATOM 1108 C C . VAL A 1 135 ? 9.415 6.106 -5.693 1.00 78.88 135 VAL A C 1
ATOM 1110 O O . VAL A 1 135 ? 9.780 5.268 -6.515 1.00 78.88 135 VAL A O 1
ATOM 1113 N N . THR A 1 136 ? 10.025 6.250 -4.516 1.00 75.88 136 THR A N 1
ATOM 1114 C CA . THR A 1 136 ? 11.263 5.563 -4.123 1.00 75.88 136 THR A CA 1
ATOM 1115 C C . THR A 1 136 ? 11.009 4.302 -3.303 1.00 75.88 136 THR A C 1
ATOM 1117 O O . THR A 1 136 ? 11.647 3.282 -3.552 1.00 75.88 136 THR A O 1
ATOM 1120 N N . ASN A 1 137 ? 10.049 4.335 -2.373 1.00 80.06 137 ASN A N 1
ATOM 1121 C CA . ASN A 1 137 ? 9.688 3.203 -1.520 1.00 80.06 137 ASN A CA 1
ATOM 1122 C C . ASN A 1 137 ? 8.287 2.686 -1.861 1.00 80.06 137 ASN A C 1
ATOM 1124 O O . ASN A 1 137 ? 7.265 3.292 -1.536 1.00 80.06 137 ASN A O 1
ATOM 1128 N N . TRP A 1 138 ? 8.244 1.525 -2.499 1.00 80.25 138 TRP A N 1
ATOM 1129 C CA . TRP A 1 138 ? 7.041 0.921 -3.054 1.00 80.25 138 TRP A CA 1
ATOM 1130 C C . TRP A 1 138 ? 6.941 -0.520 -2.566 1.00 80.25 138 TRP A C 1
ATOM 1132 O O . TRP A 1 138 ? 7.223 -1.465 -3.292 1.00 80.25 138 TRP A O 1
ATOM 1142 N N . ALA A 1 139 ? 6.550 -0.710 -1.301 1.00 83.31 139 ALA A N 1
ATOM 1143 C CA . ALA A 1 139 ? 6.463 -2.064 -0.765 1.00 83.31 139 ALA A CA 1
ATOM 1144 C C . ALA A 1 139 ? 5.464 -2.898 -1.577 1.00 83.31 139 ALA A C 1
ATOM 1146 O O . ALA A 1 139 ? 4.271 -2.578 -1.644 1.00 83.31 139 ALA A O 1
ATOM 1147 N N . THR A 1 140 ? 5.976 -3.967 -2.180 1.00 80.88 140 THR A N 1
ATOM 1148 C CA . THR A 1 140 ? 5.217 -4.871 -3.037 1.00 80.88 140 THR A CA 1
ATOM 1149 C C . THR A 1 140 ? 4.715 -6.069 -2.249 1.00 80.88 140 THR A C 1
ATOM 1151 O O . THR A 1 140 ? 5.448 -6.677 -1.468 1.00 80.88 140 THR A O 1
ATOM 1154 N N . TYR A 1 141 ? 3.461 -6.434 -2.489 1.00 79.25 141 TYR A N 1
ATOM 1155 C CA . TYR A 1 141 ? 2.790 -7.548 -1.834 1.00 79.25 141 TYR A CA 1
ATOM 1156 C C . TYR A 1 141 ? 2.231 -8.523 -2.867 1.00 79.25 141 TYR A C 1
ATOM 1158 O O . TYR A 1 141 ? 1.533 -8.123 -3.799 1.00 79.25 141 TYR A O 1
ATOM 1166 N N . PHE A 1 142 ? 2.493 -9.812 -2.640 1.00 79.88 142 PHE A N 1
ATOM 1167 C CA . PHE A 1 142 ? 1.984 -10.930 -3.433 1.00 79.88 142 PHE A CA 1
ATOM 1168 C C . PHE A 1 142 ? 0.973 -11.766 -2.626 1.00 79.88 142 PHE A C 1
ATOM 1170 O O . PHE A 1 142 ? 1.000 -11.770 -1.387 1.00 79.88 142 PHE A O 1
ATOM 1177 N N . PRO A 1 143 ? 0.035 -12.455 -3.299 1.00 80.69 143 PRO A N 1
ATOM 1178 C CA . PRO A 1 143 ? -0.852 -13.436 -2.693 1.00 80.69 143 PRO A CA 1
ATOM 1179 C C . PRO A 1 143 ? -0.103 -14.455 -1.834 1.00 80.69 143 PRO A C 1
ATOM 1181 O O . PRO A 1 143 ? 0.888 -15.037 -2.265 1.00 80.69 143 PRO A O 1
ATOM 1184 N N . SER A 1 144 ? -0.613 -14.745 -0.634 1.00 75.56 144 SER A N 1
ATOM 1185 C CA . SER A 1 144 ? 0.054 -15.644 0.320 1.00 75.56 144 SER A CA 1
ATOM 1186 C C . SER A 1 144 ? 0.193 -17.084 -0.147 1.00 75.56 144 SER A C 1
ATOM 1188 O O . SER A 1 144 ? 0.901 -17.872 0.470 1.00 75.56 144 SER A O 1
ATOM 1190 N N . ASN A 1 145 ? -0.612 -17.467 -1.131 1.00 78.12 145 ASN A N 1
ATOM 1191 C CA . ASN A 1 145 ? -0.658 -18.808 -1.684 1.00 78.12 145 ASN A CA 1
ATOM 1192 C C . ASN A 1 145 ? 0.260 -18.974 -2.903 1.00 78.12 145 ASN A C 1
ATOM 1194 O O . ASN A 1 145 ? 0.290 -20.070 -3.454 1.00 78.12 145 ASN A O 1
ATOM 1198 N N . MET A 1 146 ? 0.963 -17.921 -3.336 1.00 76.94 146 MET A N 1
ATOM 1199 C CA . MET A 1 146 ? 2.002 -18.035 -4.357 1.00 76.94 146 MET A CA 1
ATOM 1200 C C . MET A 1 146 ? 3.301 -18.551 -3.741 1.00 76.94 146 MET A C 1
ATOM 1202 O O . MET A 1 146 ? 3.700 -18.134 -2.653 1.00 76.94 146 MET A O 1
ATOM 1206 N N . ASP A 1 147 ? 3.967 -19.454 -4.455 1.00 77.94 147 ASP A N 1
ATOM 1207 C CA . ASP A 1 147 ? 5.317 -19.887 -4.110 1.00 77.94 147 ASP A CA 1
ATOM 1208 C C . ASP A 1 147 ? 6.381 -18.914 -4.649 1.00 77.94 147 ASP A C 1
ATOM 1210 O O . ASP A 1 147 ? 6.118 -18.056 -5.496 1.00 77.94 147 ASP A O 1
ATOM 1214 N N . GLY A 1 148 ? 7.612 -19.055 -4.149 1.00 72.19 148 GLY A N 1
ATOM 1215 C CA . GLY A 1 148 ? 8.721 -18.178 -4.527 1.00 72.19 148 GLY A CA 1
ATOM 1216 C C . GLY A 1 148 ? 9.097 -18.240 -6.012 1.00 72.19 148 GLY A C 1
ATOM 1217 O O . GLY A 1 148 ? 9.547 -17.236 -6.554 1.00 72.19 148 GLY A O 1
ATOM 1218 N N . HIS A 1 149 ? 8.880 -19.373 -6.691 1.00 73.56 149 HIS A N 1
ATOM 1219 C CA . HIS A 1 149 ? 9.156 -19.496 -8.127 1.00 73.56 149 HIS A CA 1
ATOM 1220 C C . HIS A 1 149 ? 8.137 -18.720 -8.963 1.00 73.56 149 HIS A C 1
ATOM 1222 O O . HIS A 1 149 ? 8.507 -18.039 -9.916 1.00 73.56 149 HIS A O 1
ATOM 1228 N N . THR A 1 150 ? 6.863 -18.797 -8.584 1.00 78.31 150 THR A N 1
ATOM 1229 C CA . THR A 1 150 ? 5.773 -18.043 -9.205 1.00 78.31 150 THR A CA 1
ATOM 1230 C C . THR A 1 150 ? 5.995 -16.550 -9.012 1.00 78.31 150 THR A C 1
ATOM 1232 O O . THR A 1 150 ? 5.929 -15.800 -9.978 1.00 78.31 150 THR A O 1
ATOM 1235 N N . ILE A 1 151 ? 6.357 -16.125 -7.798 1.00 76.31 151 ILE A N 1
ATOM 1236 C CA . ILE A 1 151 ? 6.683 -14.721 -7.513 1.00 76.31 151 ILE A CA 1
ATOM 1237 C C . ILE A 1 151 ? 7.878 -14.252 -8.348 1.00 76.31 151 ILE A C 1
ATOM 1239 O O . ILE A 1 151 ? 7.815 -13.181 -8.941 1.00 76.31 151 ILE A O 1
ATOM 1243 N N . ALA A 1 152 ? 8.940 -15.054 -8.460 1.00 71.19 152 ALA A N 1
ATOM 1244 C CA . ALA A 1 152 ? 10.082 -14.705 -9.302 1.00 71.19 152 ALA A CA 1
ATOM 1245 C C . ALA A 1 152 ? 9.688 -14.548 -10.781 1.00 71.19 152 ALA A C 1
ATOM 1247 O O . ALA A 1 152 ? 10.113 -13.590 -11.419 1.00 71.19 152 ALA A O 1
ATOM 1248 N N . HIS A 1 153 ? 8.855 -15.444 -11.320 1.00 73.75 153 HIS A N 1
ATOM 1249 C CA . HIS A 1 153 ? 8.349 -15.314 -12.690 1.00 73.75 153 HIS A CA 1
ATOM 1250 C C . HIS A 1 153 ? 7.486 -14.063 -12.889 1.00 73.75 153 HIS A C 1
ATOM 1252 O O . HIS A 1 153 ? 7.680 -13.369 -13.885 1.00 73.75 153 HIS A O 1
ATOM 1258 N N . GLU A 1 154 ? 6.581 -13.755 -11.956 1.00 73.38 154 GLU A N 1
ATOM 1259 C CA . GLU A 1 154 ? 5.764 -12.533 -12.000 1.00 73.38 154 GLU A CA 1
ATOM 1260 C C . GLU A 1 154 ? 6.645 -11.278 -11.980 1.00 73.38 154 GLU A C 1
ATOM 1262 O O . GLU A 1 154 ? 6.413 -10.357 -12.754 1.00 73.38 154 GLU A O 1
ATOM 1267 N N . MET A 1 155 ? 7.702 -11.258 -11.160 1.00 72.56 155 MET A N 1
ATOM 1268 C CA . MET A 1 155 ? 8.640 -10.132 -11.099 1.00 72.56 155 MET A CA 1
ATOM 1269 C C . MET A 1 155 ? 9.517 -9.994 -12.353 1.00 72.56 155 MET A C 1
ATOM 1271 O O . MET A 1 155 ? 9.894 -8.882 -12.697 1.00 72.56 155 MET A O 1
ATOM 1275 N N . ILE A 1 156 ? 9.849 -11.096 -13.036 1.00 68.38 156 ILE A N 1
ATOM 1276 C CA . ILE A 1 156 ? 10.615 -11.083 -14.299 1.00 68.38 156 ILE A CA 1
ATOM 1277 C C . ILE A 1 156 ? 9.761 -10.581 -15.470 1.00 68.38 156 ILE A C 1
ATOM 1279 O O . ILE A 1 156 ? 10.281 -9.969 -16.399 1.00 68.38 156 ILE A O 1
ATOM 1283 N N . ALA A 1 157 ? 8.461 -10.873 -15.456 1.00 63.31 157 ALA A N 1
ATOM 1284 C CA . ALA A 1 157 ? 7.530 -10.446 -16.497 1.00 63.31 157 ALA A CA 1
ATOM 1285 C C . ALA A 1 157 ? 7.112 -8.966 -16.378 1.00 63.31 157 ALA A C 1
ATOM 1287 O O . ALA A 1 157 ? 6.313 -8.503 -17.197 1.00 63.31 157 ALA A O 1
ATOM 1288 N N . HIS A 1 158 ? 7.615 -8.263 -15.359 1.00 61.81 158 HIS A N 1
ATOM 1289 C CA . HIS A 1 158 ? 7.181 -6.942 -14.922 1.00 61.81 158 HIS A CA 1
ATOM 1290 C C . HIS A 1 158 ? 8.076 -5.797 -15.404 1.00 61.81 158 HIS A C 1
ATOM 1292 O O . HIS A 1 158 ? 7.532 -4.670 -15.508 1.00 61.81 158 HIS A O 1
#

Secondary structure (DSSP, 8-state):
-GGGTS-S--B-PPPGGGTHHHHTTT--SS--HHHHHHHHHHHH--S--EEEEETTEEEEEETTEEEEEEEEEEEEEEEE-TTS-EEEEEEEEESS--TTS-SEEEEE-S-SSS---SSEEEEEES-HHHHHH--S--EEE-BTT--HHHHHHHHHT-